Protein AF-V5GY65-F1 (afdb_monomer_lite)

Secondary structure (DSSP, 8-state):
----THHHHHHHHHHHHHHHHHHHHHHHHHHHHHHHT--HHHHHHHHHHHHHHHHHHHHHHHHHTTTS-HHHHHHHHHHHHHHHHHHHTT--SGGGG-

Organism: Ixodes ricinus (NCBI:txid34613)

Radius of gyration: 16.15 Å; chains: 1; bounding box: 37×24×52 Å

InterPro domains:
  IPR020846 Major facilitator superfamily domain [PS50850] (4-98)
  IPR036259 MFS transporter superfamily [G3DSA:1.20.1250.20] (2-98)
  IPR036259 MFS transporter superfamily [SSF103473] (4-97)

pLDDT: mean 79.03, std 6.89, range [51.44, 88.31]

Foldseek 3Di:
DDPPPVLVVLVVVVVVVVVVLVVCLVVQLVVCCVVQVDDSVLSVVLSVVVVVVVVVVVVVCVVCVVPDPPVVVSVVVVVVVVVLVVVCVVDPDSVSSD

Structure (mmCIF, N/CA/C/O backbone):
data_AF-V5GY65-F1
#
_entry.id   AF-V5GY65-F1
#
loop_
_atom_site.group_PDB
_atom_site.id
_atom_site.type_symbol
_atom_site.label_atom_id
_atom_site.label_alt_id
_atom_site.label_comp_id
_atom_site.label_asym_id
_atom_site.label_entity_id
_atom_site.label_seq_id
_atom_site.pdbx_PDB_ins_code
_atom_site.Cartn_x
_atom_site.Cartn_y
_atom_site.Cartn_z
_atom_site.occupancy
_atom_site.B_iso_or_equiv
_atom_site.auth_seq_id
_atom_site.auth_comp_id
_atom_site.auth_asym_id
_atom_site.auth_atom_id
_atom_site.pdbx_PDB_model_num
ATOM 1 N N . MET A 1 1 ? 9.670 6.071 -33.080 1.00 51.44 1 MET A N 1
ATOM 2 C CA . MET A 1 1 ? 9.654 6.538 -31.680 1.00 51.44 1 MET A CA 1
ATOM 3 C C . MET A 1 1 ? 8.213 6.502 -31.179 1.00 51.44 1 MET A C 1
ATOM 5 O O . MET A 1 1 ? 7.321 6.534 -32.012 1.00 51.44 1 MET A O 1
ATOM 9 N N . ASP A 1 2 ? 8.014 6.347 -29.867 1.00 55.22 2 ASP A N 1
ATOM 10 C CA . ASP A 1 2 ? 6.735 6.484 -29.127 1.00 55.22 2 ASP A CA 1
ATOM 11 C C . ASP A 1 2 ? 5.813 5.256 -28.992 1.00 55.22 2 ASP A C 1
ATOM 13 O O . ASP A 1 2 ? 4.592 5.356 -29.069 1.00 55.22 2 ASP A O 1
ATOM 17 N N . ARG A 1 3 ? 6.371 4.071 -28.702 1.00 58.75 3 ARG A N 1
ATOM 18 C CA . ARG A 1 3 ? 5.574 2.847 -28.449 1.00 58.75 3 ARG A CA 1
ATOM 19 C C . ARG A 1 3 ? 5.301 2.553 -26.958 1.00 58.75 3 ARG A C 1
ATOM 21 O O . ARG A 1 3 ? 4.609 1.588 -26.645 1.00 58.75 3 ARG A O 1
ATOM 28 N N . ALA A 1 4 ? 5.813 3.372 -26.033 1.00 70.50 4 ALA A N 1
ATOM 29 C CA . ALA A 1 4 ? 5.841 3.062 -24.595 1.00 70.50 4 ALA A CA 1
ATOM 30 C C . ALA A 1 4 ? 4.996 3.981 -23.683 1.00 70.50 4 ALA A C 1
ATOM 32 O O . ALA A 1 4 ? 5.297 4.126 -22.503 1.00 70.50 4 ALA A O 1
ATOM 33 N N . TRP A 1 5 ? 3.907 4.566 -24.195 1.00 81.44 5 TRP A N 1
ATOM 34 C CA . TRP A 1 5 ? 2.971 5.398 -23.409 1.00 81.44 5 TRP A CA 1
ATOM 35 C C . TRP A 1 5 ? 2.264 4.661 -22.262 1.00 81.44 5 TRP A C 1
ATOM 37 O O . TRP A 1 5 ? 1.752 5.286 -21.336 1.00 81.44 5 TRP A O 1
ATOM 47 N N . HIS A 1 6 ? 2.265 3.330 -22.289 1.00 76.31 6 HIS A N 1
ATOM 48 C CA . HIS A 1 6 ? 1.690 2.508 -21.230 1.00 76.31 6 HIS A CA 1
ATOM 49 C C . HIS A 1 6 ? 2.417 2.688 -19.888 1.00 76.31 6 HIS A C 1
ATOM 51 O O . HIS A 1 6 ? 1.778 2.628 -18.846 1.00 76.31 6 HIS A O 1
ATOM 57 N N . ILE A 1 7 ? 3.725 2.964 -19.898 1.00 77.94 7 ILE A N 1
ATOM 58 C CA . ILE A 1 7 ? 4.528 3.127 -18.679 1.00 77.94 7 ILE A CA 1
ATOM 59 C C . ILE A 1 7 ? 4.116 4.367 -17.864 1.00 77.94 7 ILE A C 1
ATOM 61 O O . ILE A 1 7 ? 3.766 4.200 -16.694 1.00 77.94 7 ILE A O 1
ATOM 65 N N . PRO A 1 8 ? 4.114 5.596 -18.427 1.00 82.62 8 PRO A N 1
ATOM 66 C CA . PRO A 1 8 ? 3.683 6.775 -17.680 1.00 82.62 8 PRO A CA 1
ATOM 67 C C . PRO A 1 8 ? 2.208 6.688 -17.288 1.00 82.62 8 PRO A C 1
ATOM 69 O O . PRO A 1 8 ? 1.863 7.081 -16.180 1.00 82.62 8 PRO A O 1
ATOM 72 N N . PHE A 1 9 ? 1.356 6.105 -18.139 1.00 84.25 9 PHE A N 1
ATOM 73 C CA . PHE A 1 9 ? -0.051 5.886 -17.809 1.00 84.25 9 PHE A CA 1
ATOM 74 C C . PHE A 1 9 ? -0.225 4.979 -16.582 1.00 84.25 9 PHE A C 1
ATOM 76 O O . PHE A 1 9 ? -0.942 5.348 -15.653 1.00 84.25 9 PHE A O 1
ATOM 83 N N . LEU A 1 10 ? 0.471 3.833 -16.532 1.00 80.50 10 LEU A N 1
ATOM 84 C CA . LEU A 1 10 ? 0.470 2.965 -15.349 1.00 80.50 10 LEU A CA 1
ATOM 85 C C . LEU A 1 10 ? 1.004 3.700 -14.115 1.00 80.50 10 LEU A C 1
ATOM 87 O O . LEU A 1 10 ? 0.411 3.593 -13.046 1.00 80.50 10 LEU A O 1
ATOM 91 N N . GLY A 1 11 ? 2.089 4.465 -14.259 1.00 81.38 11 GLY A N 1
ATOM 92 C CA . GLY A 1 11 ? 2.657 5.251 -13.163 1.00 81.38 11 GLY A CA 1
ATOM 93 C C . GLY A 1 11 ? 1.654 6.249 -12.581 1.00 81.38 11 GLY A C 1
ATOM 94 O O . GLY A 1 11 ? 1.421 6.256 -11.374 1.00 81.38 11 GLY A O 1
ATOM 95 N N . THR A 1 12 ? 0.995 7.037 -13.436 1.00 83.75 12 THR A N 1
ATOM 96 C CA . THR A 1 12 ? -0.048 7.983 -13.013 1.00 83.75 12 THR A CA 1
ATOM 97 C C . THR A 1 12 ? -1.223 7.274 -12.346 1.00 83.75 12 THR A C 1
ATOM 99 O O . THR A 1 12 ? -1.718 7.751 -11.326 1.00 83.75 12 THR A O 1
ATOM 102 N N . LEU A 1 13 ? -1.649 6.124 -12.878 1.00 84.88 13 LEU A N 1
ATOM 103 C CA . LEU A 1 13 ? -2.732 5.331 -12.303 1.00 84.88 13 LEU A CA 1
ATOM 104 C C . LEU A 1 13 ? -2.387 4.869 -10.877 1.00 84.88 13 LEU A C 1
ATOM 106 O O . LEU A 1 13 ? -3.178 5.058 -9.955 1.00 84.88 13 LEU A O 1
ATOM 110 N N . VAL A 1 14 ? -1.184 4.324 -10.674 1.00 80.81 14 VAL A N 1
ATOM 111 C CA . VAL A 1 14 ? -0.708 3.875 -9.356 1.00 80.81 14 VAL A CA 1
ATOM 112 C C . VAL A 1 14 ? -0.646 5.044 -8.370 1.00 80.81 14 VAL A C 1
ATOM 114 O O . VAL A 1 14 ? -1.163 4.938 -7.258 1.00 80.81 14 VAL A O 1
ATOM 117 N N . SER A 1 15 ? -0.090 6.188 -8.779 1.00 82.62 15 SER A N 1
ATOM 118 C CA . SER A 1 15 ? -0.037 7.385 -7.931 1.00 82.62 15 SER A CA 1
ATOM 119 C C . SER A 1 15 ? -1.428 7.925 -7.579 1.00 82.62 15 SER A C 1
ATOM 121 O O . SER A 1 15 ? -1.645 8.389 -6.455 1.00 82.62 15 SER A O 1
ATOM 123 N N . PHE A 1 16 ? -2.383 7.846 -8.511 1.00 85.56 16 PHE A N 1
ATOM 124 C CA . PHE A 1 16 ? -3.770 8.246 -8.281 1.00 85.56 16 PHE A CA 1
ATOM 125 C C . PHE A 1 16 ? -4.448 7.366 -7.227 1.00 85.56 16 PHE A C 1
ATOM 127 O O . PHE A 1 16 ? -5.070 7.891 -6.299 1.00 85.56 16 PHE A O 1
ATOM 134 N N . PHE A 1 17 ? -4.291 6.042 -7.322 1.00 83.06 17 PHE A N 1
ATOM 135 C CA . PHE A 1 17 ? -4.840 5.115 -6.333 1.00 83.06 17 PHE A CA 1
ATOM 136 C C . PHE A 1 17 ? -4.196 5.294 -4.958 1.00 83.06 17 PHE A C 1
ATOM 138 O O . PHE A 1 17 ? -4.921 5.384 -3.970 1.00 83.06 17 PHE A O 1
ATOM 145 N N . ALA A 1 18 ? -2.871 5.442 -4.884 1.00 79.31 18 ALA A N 1
ATOM 146 C CA . ALA A 1 18 ? -2.173 5.688 -3.621 1.00 79.31 18 ALA A CA 1
ATOM 147 C C . ALA A 1 18 ? -2.656 6.977 -2.930 1.00 79.31 18 ALA A C 1
ATOM 149 O O . ALA A 1 18 ? -2.981 6.981 -1.742 1.00 79.31 18 ALA A O 1
ATOM 150 N N . SER A 1 19 ? -2.788 8.064 -3.697 1.00 82.25 19 SER A N 1
ATOM 151 C CA . SER A 1 19 ? -3.276 9.351 -3.183 1.00 82.25 19 SER A CA 1
ATOM 152 C C . SER A 1 19 ? -4.737 9.278 -2.737 1.00 82.25 19 SER A C 1
ATOM 154 O O . SER A 1 19 ? -5.117 9.858 -1.718 1.00 82.25 19 SER A O 1
ATOM 156 N N . SER A 1 20 ? -5.565 8.556 -3.496 1.00 83.88 20 SER A N 1
ATOM 157 C CA . SER A 1 20 ? -6.967 8.313 -3.154 1.00 83.88 20 SER A CA 1
ATOM 158 C C . SER A 1 20 ? -7.086 7.537 -1.846 1.00 83.88 20 SER A C 1
ATOM 160 O O . SER A 1 20 ? -7.872 7.932 -0.988 1.00 83.88 20 SER A O 1
ATOM 162 N N . PHE A 1 21 ? -6.257 6.504 -1.656 1.00 79.12 21 PHE A N 1
ATOM 163 C CA . PHE A 1 21 ? -6.245 5.685 -0.444 1.00 79.12 21 PHE A CA 1
ATOM 164 C C . PHE A 1 21 ? -5.927 6.517 0.804 1.00 79.12 21 PHE A C 1
ATOM 166 O O . PHE A 1 21 ? -6.615 6.425 1.820 1.00 79.12 21 PHE A O 1
ATOM 173 N N . TYR A 1 22 ? -4.945 7.414 0.696 1.00 77.44 22 TYR A N 1
ATOM 174 C CA . TYR A 1 22 ? -4.582 8.314 1.789 1.00 77.44 22 TYR A CA 1
ATOM 175 C C . TYR A 1 22 ? -5.732 9.259 2.166 1.00 77.44 22 TYR A C 1
ATOM 177 O O . TYR A 1 22 ? -5.980 9.499 3.346 1.00 77.44 22 TYR A O 1
ATOM 185 N N . ARG A 1 23 ? -6.489 9.753 1.176 1.00 82.25 23 ARG A N 1
ATOM 186 C CA . ARG A 1 23 ? -7.657 10.624 1.405 1.00 82.25 23 ARG A CA 1
ATOM 187 C C . ARG A 1 23 ? -8.829 9.896 2.059 1.00 82.25 23 ARG A C 1
ATOM 189 O O . ARG A 1 23 ? -9.496 10.480 2.907 1.00 82.25 23 ARG A O 1
ATOM 196 N N . ILE A 1 24 ? -9.087 8.646 1.676 1.00 84.94 24 ILE A N 1
ATOM 197 C CA . ILE A 1 24 ? -10.200 7.860 2.235 1.00 84.94 24 ILE A CA 1
ATOM 198 C C . ILE A 1 24 ? -9.851 7.180 3.563 1.00 84.94 24 ILE A C 1
ATOM 200 O O . ILE A 1 24 ? -10.754 6.671 4.215 1.00 84.94 24 ILE A O 1
ATOM 204 N N . SER A 1 25 ? -8.588 7.194 4.002 1.00 79.00 25 SER A N 1
ATOM 205 C CA . SER A 1 25 ? -8.146 6.593 5.273 1.00 79.00 25 SER A CA 1
ATOM 206 C C . SER A 1 25 ? -8.983 7.042 6.482 1.00 79.00 25 SER A C 1
ATOM 208 O O . SER A 1 25 ? -9.378 6.222 7.309 1.00 79.00 25 SER A O 1
ATOM 210 N N . GLY A 1 26 ? -9.345 8.328 6.545 1.00 81.38 26 GLY A N 1
ATOM 211 C CA . GLY A 1 26 ? -10.217 8.865 7.591 1.00 81.38 26 GLY A CA 1
ATOM 212 C C . GLY A 1 26 ? -11.651 8.332 7.520 1.00 81.38 26 GLY A C 1
ATOM 213 O O . GLY A 1 26 ? -12.257 8.076 8.557 1.00 81.38 26 GLY A O 1
ATOM 214 N N . LEU A 1 27 ? -12.179 8.112 6.310 1.00 84.31 27 LEU A N 1
ATOM 215 C CA . LEU A 1 27 ? -13.493 7.491 6.108 1.00 84.31 27 LEU A CA 1
ATOM 216 C C . LEU A 1 27 ? -13.464 6.002 6.465 1.00 84.31 27 LEU A C 1
ATOM 218 O O . LEU A 1 27 ? -14.395 5.515 7.098 1.00 84.31 27 LEU A O 1
ATOM 222 N N . LEU A 1 28 ? -12.387 5.299 6.100 1.00 82.00 28 LEU A N 1
ATOM 223 C CA . LEU A 1 28 ? -12.167 3.899 6.462 1.00 82.00 28 LEU A CA 1
ATOM 224 C C . LEU A 1 28 ? -12.131 3.723 7.980 1.00 82.00 28 LEU A C 1
ATOM 226 O O . LEU A 1 28 ? -12.778 2.819 8.491 1.00 82.00 28 LEU A O 1
ATOM 230 N N . LEU A 1 29 ? -11.458 4.618 8.708 1.00 81.94 29 LEU A N 1
ATOM 231 C CA . LEU A 1 29 ? -11.409 4.574 10.170 1.00 81.94 29 LEU A CA 1
ATOM 232 C C . LEU A 1 29 ? -12.805 4.696 10.796 1.00 81.94 29 LEU A C 1
ATOM 234 O O . LEU A 1 29 ? -13.151 3.905 11.669 1.00 81.94 29 LEU A O 1
ATOM 238 N N . VAL A 1 30 ? -13.623 5.644 10.327 1.00 85.50 30 VAL A N 1
ATOM 239 C CA . VAL A 1 30 ? -15.006 5.804 10.810 1.00 85.50 30 VAL A CA 1
ATOM 240 C C . VAL A 1 30 ? -15.843 4.568 10.481 1.00 85.50 30 VAL A C 1
ATOM 242 O O . VAL A 1 30 ? -16.519 4.037 11.356 1.00 85.50 30 VAL A O 1
ATOM 245 N N . LYS A 1 31 ? -15.741 4.055 9.250 1.00 83.94 31 LYS A N 1
ATOM 246 C CA . LYS A 1 31 ? -16.457 2.850 8.815 1.00 83.94 31 LYS A CA 1
ATOM 247 C C . LYS A 1 31 ? -16.089 1.611 9.630 1.00 83.94 31 LYS A C 1
ATOM 249 O O . LYS A 1 31 ? -16.976 0.863 10.013 1.00 83.94 31 LYS A O 1
ATOM 254 N N . ILE A 1 32 ? -14.805 1.405 9.916 1.00 82.25 32 ILE A N 1
ATOM 255 C CA . ILE A 1 32 ? -14.320 0.283 10.730 1.00 82.25 32 ILE A CA 1
ATOM 256 C C . ILE A 1 32 ? -14.854 0.388 12.166 1.00 82.25 32 ILE A C 1
ATOM 258 O O . ILE A 1 32 ? -15.257 -0.621 12.744 1.00 82.25 32 ILE A O 1
ATOM 262 N N . MET A 1 33 ? -14.900 1.598 12.734 1.00 82.38 33 MET A N 1
ATOM 263 C CA . MET A 1 33 ? -15.491 1.824 14.057 1.00 82.38 33 MET A CA 1
ATOM 264 C C . MET A 1 33 ? -16.991 1.514 14.087 1.00 82.38 33 MET A C 1
ATOM 266 O O . MET A 1 33 ? -17.450 0.895 15.042 1.00 82.38 33 MET A O 1
ATOM 270 N N . GLU A 1 34 ? -17.741 1.924 13.060 1.00 84.88 34 GLU A N 1
ATOM 271 C CA . GLU A 1 34 ? -19.181 1.652 12.948 1.00 84.88 34 GLU A CA 1
ATOM 272 C C . GLU A 1 34 ? -19.478 0.158 12.754 1.00 84.88 34 GLU A C 1
ATOM 274 O O . GLU A 1 34 ? -20.351 -0.380 13.429 1.00 84.88 34 GLU A O 1
ATOM 279 N N . GLU A 1 35 ? -18.740 -0.514 11.866 1.00 82.44 35 GLU A N 1
ATOM 280 C CA . GLU A 1 35 ? -18.989 -1.912 11.490 1.00 82.44 35 GLU A CA 1
ATOM 281 C C . GLU A 1 35 ? -18.611 -2.891 12.611 1.00 82.44 35 GLU A C 1
ATOM 283 O O . GLU A 1 35 ? -19.351 -3.828 12.905 1.00 82.44 35 GLU A O 1
ATOM 288 N N . PHE A 1 36 ? -17.470 -2.666 13.271 1.00 79.44 36 PHE A N 1
ATOM 289 C CA . PHE A 1 36 ? -16.952 -3.572 14.302 1.00 79.44 36 PHE A CA 1
ATOM 290 C C . PHE A 1 36 ? -17.227 -3.098 15.738 1.00 79.44 36 PHE A C 1
ATOM 292 O O . PHE A 1 36 ? -16.847 -3.791 16.680 1.00 79.44 36 PHE A O 1
ATOM 299 N N . ASN A 1 37 ? -17.885 -1.944 15.922 1.00 81.12 37 ASN A N 1
ATOM 300 C CA . ASN A 1 37 ? -18.188 -1.338 17.229 1.00 81.12 37 ASN A CA 1
ATOM 301 C C . ASN A 1 37 ? -16.950 -1.243 18.148 1.00 81.12 37 ASN A C 1
ATOM 303 O O . ASN A 1 37 ? -16.985 -1.580 19.332 1.00 81.12 37 ASN A O 1
ATOM 307 N N . VAL A 1 38 ? -15.817 -0.831 17.572 1.00 80.12 38 VAL A N 1
ATOM 308 C CA . VAL A 1 38 ? -14.525 -0.754 18.268 1.00 80.12 38 VAL A CA 1
ATOM 309 C C . VAL A 1 38 ? -14.117 0.679 18.590 1.00 80.12 38 VAL A C 1
ATOM 311 O O . VAL A 1 38 ? -14.523 1.643 17.937 1.00 80.12 38 VAL A O 1
ATOM 314 N N . ASN A 1 39 ? -13.228 0.819 19.574 1.00 83.75 39 ASN A N 1
ATOM 315 C CA . ASN A 1 39 ? -12.625 2.103 19.905 1.00 83.75 39 ASN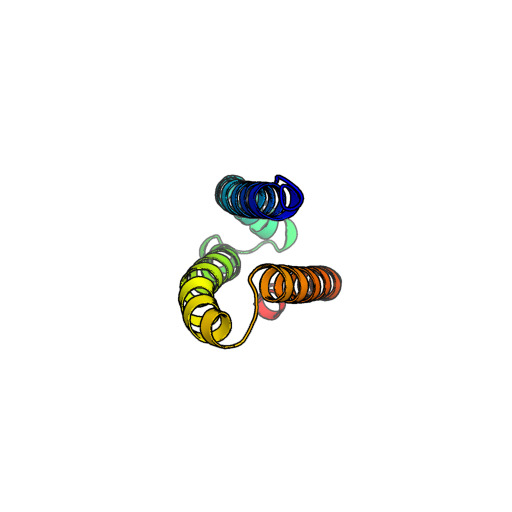 A CA 1
ATOM 316 C C . ASN A 1 39 ? -11.694 2.611 18.796 1.00 83.75 39 ASN A C 1
ATOM 318 O O . ASN A 1 39 ? -11.096 1.850 18.033 1.00 83.75 39 ASN A O 1
ATOM 322 N N . ARG A 1 40 ? -11.510 3.935 18.772 1.00 77.44 40 ARG A N 1
ATOM 323 C CA . ARG A 1 40 ? -10.679 4.647 17.789 1.00 77.44 40 ARG A CA 1
ATOM 324 C C . ARG A 1 40 ? -9.231 4.144 17.741 1.00 77.44 40 ARG A C 1
ATOM 326 O O . ARG A 1 40 ? -8.625 4.144 16.677 1.00 77.44 40 ARG A O 1
ATOM 333 N N . GLU A 1 41 ? -8.704 3.698 18.880 1.00 79.75 41 GLU A N 1
ATOM 334 C CA . GLU A 1 41 ? -7.362 3.113 19.011 1.00 79.75 41 GLU A CA 1
ATOM 335 C C . GLU A 1 41 ? -7.235 1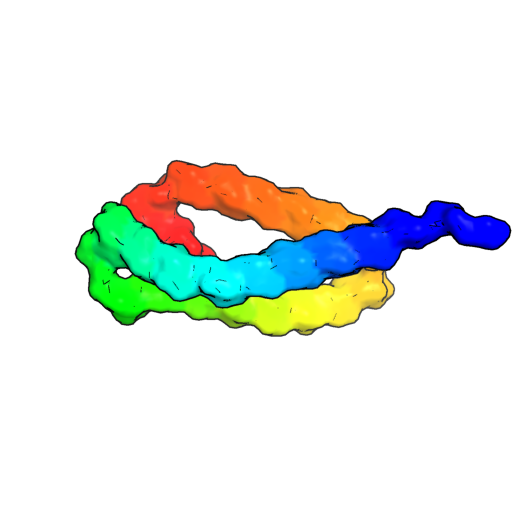.748 18.323 1.00 79.75 41 GLU A C 1
ATOM 337 O O . GLU A 1 41 ? -6.202 1.441 17.742 1.00 79.75 41 GLU A O 1
ATOM 342 N N . GLN A 1 42 ? -8.290 0.933 18.352 1.00 76.00 42 GLN A N 1
ATOM 343 C CA . GLN A 1 42 ? -8.294 -0.381 17.705 1.00 76.00 42 GLN A CA 1
ATOM 344 C C . GLN A 1 42 ? -8.548 -0.256 16.200 1.00 76.00 42 GLN A C 1
ATOM 346 O O . G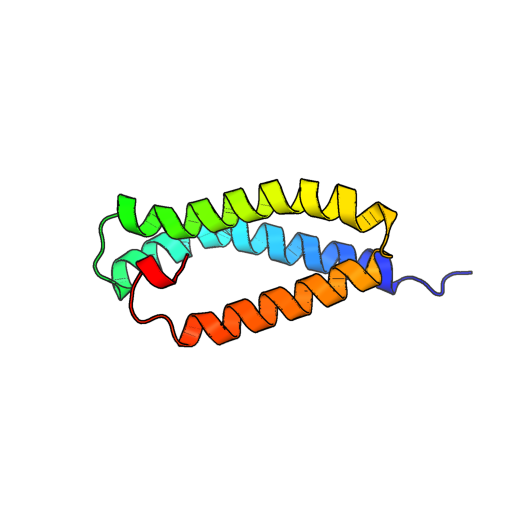LN A 1 42 ? -7.948 -0.977 15.410 1.00 76.00 42 GLN A O 1
ATOM 351 N N . ALA A 1 43 ? -9.390 0.697 15.791 1.00 78.25 43 ALA A N 1
ATOM 352 C CA . ALA A 1 43 ? -9.652 0.981 14.381 1.00 78.25 43 ALA A CA 1
ATOM 353 C C . ALA A 1 43 ? -8.479 1.678 13.669 1.00 78.25 43 ALA A C 1
ATOM 355 O O . ALA A 1 43 ? -8.327 1.537 12.456 1.00 78.25 43 ALA A O 1
ATOM 356 N N . SER A 1 44 ? -7.639 2.428 14.392 1.00 80.94 44 SER A N 1
ATOM 357 C CA . SER A 1 44 ? -6.456 3.069 13.803 1.00 80.94 44 SER A CA 1
ATOM 358 C C . SER A 1 44 ? -5.347 2.073 13.473 1.00 80.94 44 SER A C 1
ATOM 360 O O . SER A 1 44 ? -4.539 2.348 12.591 1.00 80.94 44 SER A O 1
ATOM 362 N N . TRP A 1 45 ? -5.326 0.909 14.124 1.00 80.06 45 TRP A N 1
ATOM 363 C CA . TRP A 1 45 ? -4.312 -0.119 13.908 1.00 80.06 45 TRP A CA 1
ATOM 364 C C . TRP A 1 45 ? -4.227 -0.619 12.453 1.00 80.06 45 TRP A C 1
ATOM 366 O O . TRP A 1 45 ? -3.157 -0.470 11.855 1.00 80.06 45 TRP A O 1
ATOM 376 N N . PRO A 1 46 ? -5.311 -1.122 11.822 1.00 78.12 46 PRO A N 1
ATOM 377 C CA . PRO A 1 46 ? -5.266 -1.560 10.425 1.00 78.12 46 PRO A CA 1
ATOM 378 C C . PRO A 1 46 ? -4.941 -0.410 9.461 1.00 78.12 46 PRO A C 1
ATOM 380 O O . PRO A 1 46 ? -4.189 -0.592 8.506 1.00 78.12 46 PRO A O 1
ATOM 383 N N . VAL A 1 47 ? -5.437 0.803 9.731 1.00 80.06 47 VAL A N 1
ATOM 384 C CA . VAL A 1 47 ? -5.139 1.987 8.906 1.00 80.06 47 VAL A CA 1
ATOM 385 C C . VAL A 1 47 ? -3.649 2.343 8.969 1.00 80.06 47 VAL A C 1
ATOM 387 O O . VAL A 1 47 ? -3.025 2.585 7.934 1.00 80.06 47 VAL A O 1
ATOM 390 N N . ASN A 1 48 ? -3.058 2.317 10.165 1.00 82.25 48 ASN A N 1
ATOM 391 C CA . ASN A 1 48 ? -1.638 2.590 10.365 1.00 82.25 48 ASN A CA 1
ATOM 392 C C . ASN A 1 48 ? -0.762 1.495 9.744 1.00 82.25 48 ASN A C 1
ATOM 394 O O . ASN A 1 48 ? 0.219 1.818 9.078 1.00 82.25 48 ASN A O 1
ATOM 398 N N . MET A 1 49 ? -1.136 0.220 9.875 1.00 81.19 49 MET A N 1
ATOM 399 C CA . MET A 1 49 ? -0.428 -0.891 9.229 1.00 81.19 49 MET A CA 1
ATOM 400 C C . MET A 1 49 ? -0.383 -0.743 7.706 1.00 81.19 49 MET A C 1
ATOM 402 O O . MET A 1 49 ? 0.674 -0.957 7.117 1.00 81.19 49 MET A O 1
ATOM 406 N N . ILE A 1 50 ? -1.474 -0.302 7.066 1.00 81.06 50 ILE A N 1
ATOM 407 C CA . ILE A 1 50 ? -1.476 -0.026 5.621 1.00 81.06 50 ILE A CA 1
ATOM 408 C C . ILE A 1 50 ? -0.475 1.086 5.279 1.00 81.06 50 ILE A C 1
ATOM 410 O O . ILE A 1 50 ? 0.291 0.938 4.327 1.00 81.06 50 ILE A O 1
ATOM 414 N N . SER A 1 51 ? -0.435 2.175 6.057 1.00 79.50 51 SER A N 1
ATOM 415 C CA . SER A 1 51 ? 0.538 3.255 5.827 1.00 79.50 51 SER A CA 1
ATOM 416 C C . SER A 1 51 ? 1.986 2.798 6.027 1.00 79.50 51 SER A C 1
ATOM 418 O O . SER A 1 51 ? 2.815 3.009 5.147 1.00 79.50 51 SER A O 1
ATOM 420 N N . THR A 1 52 ? 2.280 2.070 7.108 1.00 83.75 52 THR A N 1
ATOM 421 C CA . THR A 1 52 ? 3.618 1.518 7.364 1.00 83.75 52 THR A CA 1
ATOM 422 C C . THR A 1 52 ? 4.024 0.508 6.291 1.00 83.75 52 THR A C 1
ATOM 424 O O . THR A 1 52 ? 5.170 0.501 5.845 1.00 83.75 52 THR A O 1
ATOM 427 N N . GLY A 1 53 ? 3.087 -0.322 5.827 1.00 80.81 53 GLY A N 1
ATOM 428 C CA . GLY A 1 53 ? 3.306 -1.245 4.717 1.00 80.81 53 GLY A CA 1
ATOM 429 C C . GLY A 1 53 ? 3.625 -0.517 3.412 1.00 80.81 53 GLY A C 1
ATOM 430 O O . GLY A 1 53 ? 4.493 -0.961 2.663 1.00 80.81 53 GLY A O 1
ATOM 431 N N . TYR A 1 54 ? 2.986 0.627 3.158 1.00 80.06 54 TYR A N 1
ATOM 432 C CA . TYR A 1 54 ? 3.286 1.470 2.001 1.00 80.06 54 TYR A CA 1
ATOM 433 C C . TYR A 1 54 ? 4.700 2.068 2.082 1.00 80.06 54 TYR A C 1
ATOM 435 O O . TYR A 1 54 ? 5.448 2.011 1.103 1.00 80.06 54 TYR A O 1
ATOM 443 N N . ASP A 1 55 ? 5.103 2.550 3.261 1.00 82.69 55 ASP A N 1
ATOM 444 C CA . ASP A 1 55 ? 6.449 3.084 3.503 1.00 82.69 55 ASP A CA 1
ATOM 445 C C . ASP A 1 55 ? 7.532 2.006 3.324 1.00 82.69 55 ASP A C 1
ATOM 447 O O . ASP A 1 55 ? 8.538 2.217 2.639 1.00 82.69 55 ASP A O 1
ATOM 451 N N . MET A 1 56 ? 7.304 0.804 3.866 1.00 82.88 56 MET A N 1
ATOM 452 C CA . MET A 1 56 ? 8.185 -0.351 3.657 1.00 82.88 56 MET A CA 1
ATOM 453 C C . MET A 1 56 ? 8.180 -0.826 2.200 1.00 82.88 56 MET A C 1
ATOM 455 O O . MET A 1 56 ? 9.206 -1.286 1.692 1.00 82.88 56 MET A O 1
ATOM 459 N N . GLY A 1 57 ? 7.052 -0.677 1.505 1.00 81.19 57 GLY A N 1
ATOM 460 C CA . GLY A 1 57 ? 6.898 -1.010 0.094 1.00 81.19 57 GLY A CA 1
ATOM 461 C C . GLY A 1 57 ? 7.907 -0.284 -0.792 1.00 81.19 57 GLY A C 1
ATOM 462 O O . GLY A 1 57 ? 8.430 -0.888 -1.726 1.00 81.19 57 GLY A O 1
ATOM 463 N N . GLY A 1 58 ? 8.269 0.960 -0.462 1.00 80.62 58 GLY A N 1
ATOM 464 C CA . GLY A 1 58 ? 9.319 1.703 -1.165 1.00 80.62 58 GLY A CA 1
ATOM 465 C C . GLY A 1 58 ? 10.704 1.051 -1.058 1.00 80.62 58 GLY A C 1
ATOM 466 O O . GLY A 1 58 ? 11.429 0.975 -2.052 1.00 80.62 58 GLY A O 1
ATOM 467 N N . LEU A 1 59 ? 11.053 0.512 0.115 1.00 82.69 59 LEU A N 1
ATOM 468 C CA . LEU A 1 59 ? 12.315 -0.209 0.335 1.00 82.69 59 LEU A CA 1
ATOM 469 C C . LEU A 1 59 ? 12.332 -1.547 -0.408 1.00 82.69 59 LEU A C 1
ATOM 471 O O . LEU A 1 59 ? 13.308 -1.871 -1.088 1.00 82.69 59 LEU A O 1
ATOM 475 N N . VAL A 1 60 ? 11.233 -2.301 -0.319 1.00 81.94 60 VAL A N 1
ATOM 476 C CA . VAL A 1 60 ? 11.070 -3.577 -1.030 1.00 81.94 60 VAL A CA 1
ATOM 477 C C . VAL A 1 60 ? 11.136 -3.353 -2.538 1.00 81.94 60 VAL A C 1
ATOM 479 O O . VAL A 1 60 ? 11.844 -4.076 -3.234 1.00 81.94 60 VAL A O 1
ATOM 482 N N . TYR A 1 61 ? 10.464 -2.317 -3.042 1.00 79.50 61 TYR A N 1
ATOM 483 C CA . TYR A 1 61 ? 10.524 -1.923 -4.444 1.00 79.50 61 TYR A CA 1
ATOM 484 C C . TYR A 1 61 ? 11.943 -1.525 -4.862 1.00 79.50 61 TYR A C 1
ATOM 486 O O . TYR A 1 61 ? 12.392 -1.941 -5.926 1.00 79.50 61 TYR A O 1
ATOM 494 N N . GLY A 1 62 ? 12.679 -0.784 -4.028 1.00 81.56 62 GLY A N 1
ATOM 495 C CA . GLY A 1 62 ? 14.073 -0.425 -4.295 1.00 81.56 62 GLY A CA 1
ATOM 496 C C . GLY A 1 62 ? 14.959 -1.652 -4.526 1.00 81.56 62 GLY A C 1
ATOM 497 O O . GLY A 1 62 ? 15.707 -1.692 -5.503 1.00 81.56 62 GLY A O 1
ATOM 498 N N . LEU A 1 63 ? 14.807 -2.692 -3.701 1.00 82.44 63 LEU A N 1
ATOM 499 C CA . LEU A 1 63 ? 15.513 -3.964 -3.881 1.00 82.44 63 LEU A CA 1
ATOM 500 C C . LEU A 1 63 ? 15.011 -4.732 -5.110 1.00 82.44 63 LEU A C 1
ATOM 502 O O . LEU A 1 63 ? 15.815 -5.162 -5.935 1.00 82.44 63 LEU A O 1
ATOM 506 N N . LEU A 1 64 ? 13.691 -4.869 -5.278 1.00 78.06 64 LEU A N 1
ATOM 507 C CA . LEU A 1 64 ? 13.096 -5.591 -6.410 1.00 78.06 64 LEU A CA 1
ATOM 508 C C . LEU A 1 64 ? 13.399 -4.933 -7.759 1.00 78.06 64 LEU A C 1
ATOM 510 O O . LEU A 1 64 ? 13.515 -5.640 -8.756 1.00 78.06 64 LEU A O 1
ATOM 514 N N . SER A 1 65 ? 13.564 -3.611 -7.805 1.00 79.88 65 SER A N 1
ATOM 515 C CA . SER A 1 65 ? 13.871 -2.866 -9.031 1.00 79.88 65 SER A CA 1
ATOM 516 C C . SER A 1 65 ? 15.225 -3.238 -9.644 1.00 79.88 65 SER A C 1
ATOM 518 O O . SER A 1 65 ? 15.433 -3.029 -10.836 1.00 79.88 65 SER A O 1
ATOM 520 N N . GLN A 1 66 ? 16.127 -3.840 -8.858 1.00 82.31 66 GLN A N 1
ATOM 521 C CA . GLN A 1 66 ? 17.401 -4.366 -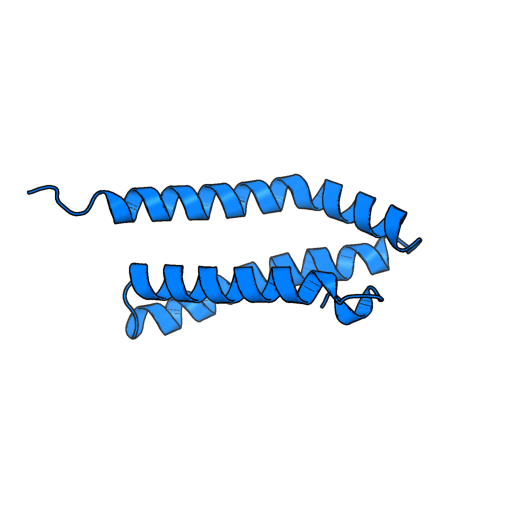9.358 1.00 82.31 66 GLN A CA 1
ATOM 522 C C . GLN A 1 66 ? 17.231 -5.678 -10.142 1.00 82.31 66 GLN A C 1
ATOM 524 O O . GLN A 1 66 ? 18.095 -6.025 -10.943 1.00 82.31 66 GLN A O 1
ATOM 529 N N . TRP A 1 67 ? 16.126 -6.400 -9.923 1.00 80.00 67 TRP A N 1
ATOM 530 C CA . TRP A 1 67 ? 15.891 -7.744 -10.465 1.00 80.00 67 TRP A CA 1
ATOM 531 C C . TRP A 1 67 ? 14.713 -7.798 -11.447 1.00 80.00 67 TRP A C 1
ATOM 533 O O . TRP A 1 67 ? 14.686 -8.658 -12.326 1.00 80.00 67 TRP A O 1
ATOM 543 N N . LEU A 1 68 ? 13.733 -6.901 -11.310 1.00 78.69 68 LEU A N 1
ATOM 544 C CA . LEU A 1 68 ? 12.474 -6.906 -12.056 1.00 78.69 68 LEU A CA 1
ATOM 545 C C . LEU A 1 68 ? 12.244 -5.572 -12.769 1.00 78.69 68 LEU A C 1
ATOM 547 O O . LEU A 1 68 ? 12.505 -4.497 -12.234 1.00 78.69 68 LEU A O 1
ATOM 551 N N . SER A 1 69 ? 11.670 -5.641 -13.972 1.00 79.38 69 SER A N 1
ATOM 552 C CA . SER A 1 69 ? 11.243 -4.442 -14.701 1.00 79.38 69 SER A CA 1
ATOM 553 C C . SER A 1 69 ? 10.031 -3.780 -14.034 1.00 79.38 69 SER A C 1
ATOM 555 O O . SER A 1 69 ? 9.174 -4.465 -13.478 1.00 79.38 69 SER A O 1
ATOM 557 N N . LEU A 1 70 ? 9.895 -2.457 -14.182 1.00 74.19 70 LEU A N 1
ATOM 558 C CA . LEU A 1 70 ? 8.786 -1.650 -13.637 1.00 74.19 70 LEU A CA 1
ATOM 559 C C . LEU A 1 70 ? 7.390 -2.233 -13.939 1.00 74.19 70 LEU A C 1
ATOM 561 O O . LEU A 1 70 ? 6.502 -2.229 -13.092 1.00 74.19 70 LEU A O 1
ATOM 565 N N . ALA A 1 71 ? 7.185 -2.757 -15.149 1.00 74.25 71 ALA A N 1
ATOM 566 C CA . ALA A 1 71 ? 5.914 -3.368 -15.531 1.00 74.25 71 ALA A CA 1
ATOM 567 C C . ALA A 1 71 ? 5.651 -4.687 -14.782 1.00 74.25 71 ALA A C 1
ATOM 569 O O . ALA A 1 71 ? 4.517 -4.969 -14.407 1.00 74.25 71 ALA A O 1
ATOM 570 N N . GLN A 1 72 ? 6.692 -5.487 -14.537 1.00 78.69 72 GLN A N 1
ATOM 571 C CA . GLN A 1 72 ? 6.568 -6.757 -13.823 1.00 78.69 72 GLN A CA 1
ATOM 572 C C . GLN A 1 72 ? 6.284 -6.526 -12.339 1.00 78.69 72 GLN A C 1
ATOM 574 O O . GLN A 1 72 ? 5.403 -7.177 -11.790 1.00 78.69 72 GLN A O 1
ATOM 579 N N . THR A 1 73 ? 6.964 -5.569 -11.701 1.00 80.62 73 THR A N 1
ATOM 580 C CA . THR A 1 73 ? 6.694 -5.209 -10.301 1.00 80.62 73 THR A CA 1
ATOM 581 C C . THR A 1 73 ? 5.292 -4.631 -10.124 1.00 80.62 73 THR A C 1
ATOM 583 O O . THR A 1 73 ? 4.606 -5.003 -9.175 1.00 80.62 73 THR A O 1
ATOM 586 N N . ALA A 1 74 ? 4.821 -3.806 -11.066 1.00 79.75 74 ALA A N 1
ATOM 587 C CA . ALA A 1 74 ? 3.453 -3.293 -11.057 1.00 79.75 74 ALA A CA 1
ATOM 588 C C . ALA A 1 74 ? 2.405 -4.412 -11.192 1.00 79.75 74 ALA A C 1
ATOM 590 O O . ALA A 1 74 ? 1.429 -4.426 -10.446 1.00 79.75 74 ALA A O 1
ATOM 591 N N . VAL A 1 75 ? 2.614 -5.374 -12.100 1.00 82.31 75 VAL A N 1
ATOM 592 C CA . VAL A 1 75 ? 1.700 -6.517 -12.275 1.00 82.31 75 VAL A CA 1
ATOM 593 C C . VAL A 1 75 ? 1.702 -7.423 -11.045 1.00 82.31 75 VAL A C 1
ATOM 595 O O . VAL A 1 75 ? 0.635 -7.786 -10.561 1.00 82.31 75 VAL A O 1
ATOM 598 N N . VAL A 1 76 ? 2.876 -7.754 -10.500 1.00 84.50 76 VAL A N 1
ATOM 599 C CA . VAL A 1 76 ? 2.987 -8.561 -9.274 1.00 84.50 76 VAL A CA 1
ATOM 600 C C . VAL A 1 76 ? 2.309 -7.854 -8.101 1.00 84.50 76 VAL A C 1
ATOM 602 O O . VAL A 1 76 ? 1.530 -8.480 -7.386 1.00 84.50 76 VAL A O 1
ATOM 605 N N . GLY A 1 77 ? 2.532 -6.547 -7.943 1.00 81.88 77 GLY A N 1
ATOM 606 C CA . GLY A 1 77 ? 1.867 -5.737 -6.926 1.00 81.88 77 GLY A CA 1
ATOM 607 C C . GLY A 1 77 ? 0.347 -5.723 -7.091 1.00 81.88 77 GLY A C 1
ATOM 608 O O . GLY A 1 77 ? -0.366 -5.913 -6.113 1.00 81.88 77 GLY A O 1
ATOM 609 N N . ALA A 1 78 ? -0.156 -5.574 -8.319 1.00 83.00 78 ALA A N 1
ATOM 610 C CA . ALA A 1 78 ? -1.590 -5.592 -8.614 1.00 83.00 78 ALA A CA 1
ATOM 611 C C . ALA A 1 78 ? -2.245 -6.956 -8.336 1.00 83.00 78 ALA A C 1
ATOM 613 O O . ALA A 1 78 ? -3.369 -7.017 -7.836 1.00 83.00 78 ALA A O 1
ATOM 614 N N . LEU A 1 79 ? -1.554 -8.057 -8.640 1.00 88.31 79 LEU A N 1
ATOM 615 C CA . LEU A 1 79 ? -2.031 -9.402 -8.315 1.00 88.31 79 LEU A CA 1
ATOM 616 C C . LEU A 1 79 ? -2.064 -9.621 -6.800 1.00 88.31 79 LEU A C 1
ATOM 618 O O . LEU A 1 79 ? -3.059 -10.122 -6.280 1.00 88.31 79 LEU A O 1
ATOM 622 N N . LEU A 1 80 ? -1.011 -9.198 -6.094 1.00 86.00 80 LEU A N 1
ATOM 623 C CA . LEU A 1 80 ? -0.919 -9.310 -4.641 1.00 86.00 80 LEU A CA 1
ATOM 624 C C . LEU A 1 80 ? -2.019 -8.498 -3.943 1.00 86.00 80 LEU A C 1
ATOM 626 O O . LEU A 1 80 ? -2.679 -9.010 -3.043 1.00 86.00 80 LEU A O 1
ATOM 630 N N . THR A 1 81 ? -2.264 -7.258 -4.380 1.00 82.94 81 THR A 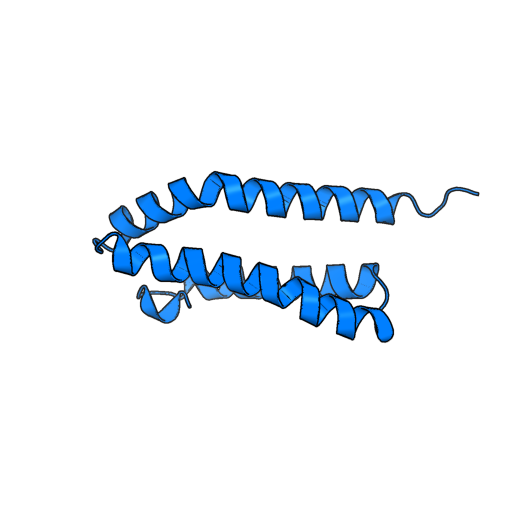N 1
ATOM 631 C CA . THR A 1 81 ? -3.329 -6.417 -3.813 1.00 82.94 81 THR A CA 1
ATOM 632 C C . THR A 1 81 ? -4.713 -6.969 -4.122 1.00 82.94 81 THR A C 1
ATOM 634 O O . THR A 1 81 ? -5.553 -7.012 -3.228 1.00 82.94 81 THR A O 1
ATOM 637 N N . SER A 1 82 ? -4.951 -7.457 -5.343 1.00 84.94 82 SER A N 1
ATOM 638 C CA . SER A 1 82 ? -6.224 -8.099 -5.704 1.00 84.94 82 SER A CA 1
ATOM 639 C C . SER A 1 82 ? -6.493 -9.324 -4.834 1.00 84.94 82 SER A C 1
ATOM 641 O O . SER A 1 82 ? -7.604 -9.501 -4.339 1.00 84.94 82 SER A O 1
ATOM 643 N N . PHE A 1 83 ? -5.466 -10.141 -4.592 1.00 86.62 83 PHE A N 1
ATOM 644 C CA . PHE A 1 83 ? -5.568 -11.283 -3.693 1.00 86.62 83 PHE A CA 1
ATOM 645 C C . PHE A 1 83 ? -5.847 -10.846 -2.249 1.00 86.62 83 PHE A C 1
ATOM 647 O O . PHE A 1 83 ? -6.751 -11.390 -1.621 1.00 86.62 83 PHE A O 1
ATOM 654 N N . GLY A 1 84 ? -5.157 -9.810 -1.762 1.00 81.69 84 GLY A N 1
ATOM 655 C CA . GLY A 1 84 ? -5.383 -9.230 -0.434 1.00 81.69 84 GLY A CA 1
ATOM 656 C C . GLY A 1 84 ? -6.821 -8.743 -0.222 1.00 81.69 84 GLY A C 1
ATOM 657 O O . GLY A 1 84 ? -7.437 -9.031 0.805 1.00 81.69 84 GLY A O 1
ATOM 658 N N . VAL A 1 85 ? -7.400 -8.073 -1.222 1.00 80.62 85 VAL A N 1
ATOM 659 C CA . VAL A 1 85 ? -8.802 -7.622 -1.185 1.00 80.62 85 VAL A CA 1
ATOM 660 C C . VAL A 1 85 ? -9.769 -8.807 -1.192 1.00 80.62 85 VAL A C 1
ATOM 662 O O . VAL A 1 85 ? -10.740 -8.811 -0.442 1.00 80.62 85 VAL A O 1
ATOM 665 N N . LEU A 1 86 ? -9.504 -9.845 -1.989 1.00 85.25 86 LEU A N 1
ATOM 666 C CA . LEU A 1 86 ? -10.331 -11.055 -1.979 1.00 85.25 86 LEU A CA 1
ATOM 667 C C . LEU A 1 86 ? -10.296 -11.749 -0.613 1.00 85.25 86 LEU A C 1
ATOM 669 O O . LEU A 1 86 ? -11.333 -12.187 -0.116 1.00 85.25 86 LEU A O 1
ATOM 673 N N . THR A 1 87 ? -9.127 -11.804 0.027 1.00 81.94 87 THR A N 1
ATOM 674 C CA . THR A 1 87 ? -8.998 -12.363 1.376 1.00 81.94 87 THR A CA 1
ATOM 675 C C . THR A 1 87 ? -9.646 -11.487 2.447 1.00 81.94 87 THR A C 1
ATOM 677 O O . THR A 1 87 ? -10.109 -12.025 3.450 1.00 81.94 87 THR A O 1
ATOM 680 N N . SER A 1 88 ? -9.773 -10.171 2.232 1.00 77.56 88 SER A N 1
ATOM 681 C CA . SER A 1 88 ? -10.406 -9.272 3.207 1.00 77.56 88 SER A CA 1
ATOM 682 C C . SER A 1 88 ? -11.897 -9.560 3.402 1.00 77.56 88 SER A C 1
ATOM 684 O O . SER A 1 88 ? -12.445 -9.238 4.449 1.00 77.56 88 SER A O 1
ATOM 686 N N . VAL A 1 89 ? -12.560 -10.191 2.426 1.00 78.12 89 VAL A N 1
ATOM 687 C CA . VAL A 1 89 ? -13.973 -10.603 2.532 1.00 78.12 89 VAL A CA 1
ATOM 688 C C . VAL A 1 89 ? -14.168 -11.702 3.584 1.00 78.12 89 VAL A C 1
ATOM 690 O O . VAL A 1 89 ? -15.248 -11.837 4.150 1.00 78.12 89 VAL A O 1
ATOM 693 N N . LEU A 1 90 ? -13.123 -12.478 3.877 1.00 76.19 90 LEU A N 1
ATOM 694 C CA . LEU A 1 90 ? -13.172 -13.564 4.859 1.00 76.19 90 LEU A CA 1
ATOM 695 C C . LEU A 1 90 ? -12.906 -13.077 6.294 1.00 76.19 90 LEU A C 1
ATOM 697 O O . LEU A 1 90 ? -13.013 -13.852 7.247 1.00 76.19 90 LEU A O 1
ATOM 701 N N . VAL A 1 91 ? -12.564 -11.799 6.471 1.00 70.50 91 VAL A N 1
ATOM 702 C CA . VAL A 1 91 ? -12.197 -11.230 7.768 1.00 70.50 91 VAL A CA 1
ATOM 703 C C . VAL A 1 91 ? -13.450 -10.996 8.608 1.00 70.50 91 VAL A C 1
ATOM 705 O O . VAL A 1 91 ? -14.220 -10.073 8.375 1.00 70.50 91 VAL A O 1
ATOM 708 N N . SER A 1 92 ? -13.636 -11.837 9.627 1.00 65.38 92 SER A N 1
ATOM 709 C CA . SER A 1 92 ? -14.740 -11.724 10.599 1.00 65.38 92 SER A CA 1
ATOM 710 C C . SER A 1 92 ? -14.355 -10.956 11.873 1.00 65.38 92 SER A C 1
ATOM 712 O O . SER A 1 92 ? -15.181 -10.771 12.759 1.00 65.38 92 SER A O 1
ATOM 714 N N . ASN A 1 93 ? -13.088 -10.554 12.009 1.00 63.75 93 ASN A N 1
ATOM 715 C CA . ASN A 1 93 ? -12.546 -9.911 13.205 1.00 63.75 93 ASN A CA 1
ATOM 716 C C . ASN A 1 93 ? -11.473 -8.893 12.823 1.00 63.75 93 ASN A C 1
ATOM 718 O O . ASN A 1 93 ? -10.611 -9.193 12.004 1.00 63.75 93 ASN A O 1
ATOM 722 N N . ILE A 1 94 ? -11.460 -7.741 13.493 1.00 65.50 94 ILE A N 1
ATOM 723 C CA . ILE A 1 94 ? -10.516 -6.641 13.227 1.00 65.50 94 ILE A CA 1
ATOM 724 C C . ILE A 1 94 ? -9.042 -7.064 13.300 1.00 65.50 94 ILE A C 1
ATOM 726 O O . ILE A 1 94 ? -8.205 -6.544 12.571 1.00 65.50 94 ILE A O 1
ATOM 730 N N . TRP A 1 95 ? -8.728 -8.059 14.133 1.00 66.25 95 TRP A N 1
ATOM 731 C CA . TRP A 1 95 ? -7.377 -8.604 14.281 1.00 66.25 95 TRP A CA 1
ATOM 732 C C . TRP A 1 95 ? -6.906 -9.409 13.067 1.00 66.25 95 TRP A C 1
ATOM 734 O O . TRP A 1 95 ? -5.714 -9.452 12.801 1.00 66.25 95 TRP A O 1
ATOM 744 N N . TRP A 1 96 ? -7.834 -10.000 12.309 1.00 68.00 96 TRP A N 1
ATOM 745 C CA . TRP A 1 96 ? -7.548 -10.682 11.041 1.00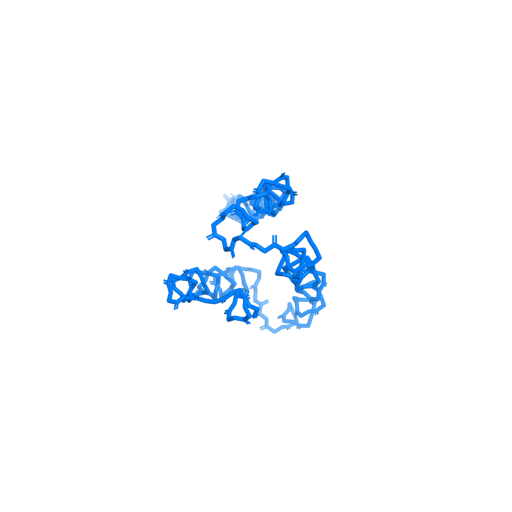 68.00 96 TRP A CA 1
ATOM 746 C C . TRP A 1 96 ? -7.460 -9.714 9.854 1.00 68.00 96 TRP A C 1
ATOM 748 O O . TRP A 1 96 ? -7.169 -10.134 8.740 1.00 68.00 96 TRP A O 1
ATOM 758 N N . MET A 1 97 ? -7.725 -8.425 10.084 1.00 62.94 97 MET A N 1
ATOM 759 C CA . MET A 1 97 ? -7.608 -7.359 9.086 1.00 62.94 97 MET A CA 1
ATOM 760 C C . MET A 1 97 ? -6.165 -6.833 8.947 1.00 62.94 97 MET A C 1
ATOM 762 O O . MET A 1 97 ? -5.938 -5.888 8.194 1.00 62.94 97 MET A O 1
ATOM 766 N N . THR A 1 98 ? -5.226 -7.424 9.695 1.00 55.59 98 THR A N 1
ATOM 767 C CA . THR A 1 98 ? -3.791 -7.100 9.736 1.00 55.59 98 THR A CA 1
ATOM 768 C C . THR A 1 98 ? -3.005 -8.175 9.000 1.00 55.59 98 THR A C 1
ATOM 770 O O . THR A 1 98 ? -2.074 -7.810 8.252 1.00 55.59 98 THR A O 1
#

Sequence (98 aa):
MDRAWHIPFLGTLVSFFASSFYRISGLLLVKIMEEFNVNREQASWPVNMISTGYDMGGLVYGLLSQWLSLAQTAVVGALLTSFGVLTSVLVSNIWWMT